Protein AF-A0A852RCQ1-F1 (afdb_monomer)

pLDDT: mean 97.87, std 1.5, range [89.69, 98.88]

Sequence (116 aa):
MLHVASLDLVVAGDVIYNDVHQFLREAQGDGINAWLRAIDAVESLRPRLVVAGHKNKVLDDDARRTIRETREYLTTAATMLAEQTTALDFFNAMLQRFPDRLNPGALWGGATALYA

Organism: NCBI:txid349522

Foldseek 3Di:
DDADLVQLEDALELLWEAQADHQLLQQEDVNLVVSLVSLVVNVVSVGQFYNYNYHDPVDGRGSVVRSVVRNVLSVVLVVLLVVDQALVSSLVSSCVVRVRGPDSVSSSSNSVNRND

Nearest PDB structures (foldseek):
  6qnm-assembly1_B  TM=5.541E-01  e=1.179E+00  Treponema denticola ATCC 35404
  8jrb-assembly2_B  TM=3.571E-01  e=6.817E+00  Aquifex pyrophilus

Mean predicted aligned error: 2.02 Å

Secondary structure (DSSP, 8-state):
-EEEGGGTEEEEETTS-BSB---GGG-TTTHHHHHHHHHHHHHHT--SEEEESSB-TTS--BHHHHHHHHHHHHHHHHHHHHH--SHHHHHHHHHHHSTT-B-HHHHHHHHHHH--

InterPro domains:
  IPR036866 Ribonuclease Z/Hydroxyacylglutathione hydrolase-like [G3DSA:3.60.15.10] (1-82)
  IPR036866 Ribonuclease Z/Hydroxyacylglutathione hydrolase-like [SSF56281] (2-95)

Structure (mmCIF, N/CA/C/O backbone):
data_AF-A0A852RCQ1-F1
#
_entry.id   AF-A0A852RCQ1-F1
#
loop_
_atom_site.group_PDB
_atom_site.id
_atom_site.type_symbol
_atom_site.label_atom_id
_atom_site.label_alt_id
_atom_site.label_comp_id
_atom_site.label_asym_id
_atom_site.label_entity_id
_atom_site.label_seq_id
_atom_site.pdbx_PDB_ins_code
_atom_site.Cartn_x
_atom_site.Cartn_y
_atom_site.Cartn_z
_atom_site.occupancy
_atom_site.B_iso_or_equiv
_atom_site.auth_seq_id
_atom_site.auth_comp_id
_atom_site.auth_asym_id
_atom_site.auth_atom_id
_atom_site.pdbx_PDB_model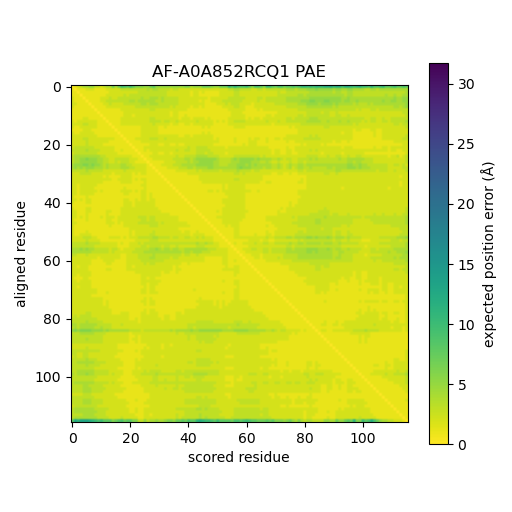_num
ATOM 1 N N . MET A 1 1 ? -1.096 1.219 -15.222 1.00 89.69 1 MET A N 1
ATOM 2 C CA . MET A 1 1 ? 0.202 0.511 -15.224 1.00 89.69 1 MET A CA 1
ATOM 3 C C . MET A 1 1 ? 0.737 0.452 -16.647 1.00 89.69 1 MET A C 1
ATOM 5 O O . MET A 1 1 ? -0.051 0.214 -17.555 1.00 89.69 1 MET A O 1
ATOM 9 N N . LEU A 1 2 ? 2.041 0.654 -16.836 1.00 97.06 2 LEU A N 1
ATOM 10 C CA . LEU A 1 2 ? 2.735 0.473 -18.117 1.00 97.06 2 LEU A CA 1
ATOM 11 C C . LEU A 1 2 ? 3.884 -0.526 -17.931 1.00 97.06 2 LEU A C 1
ATOM 13 O O . LEU A 1 2 ? 4.664 -0.376 -16.996 1.00 97.06 2 LEU A O 1
ATOM 17 N N . HIS A 1 3 ? 3.998 -1.516 -18.816 1.00 98.31 3 HIS A N 1
ATOM 18 C CA . HIS A 1 3 ? 5.096 -2.486 -18.822 1.00 98.31 3 HIS A CA 1
ATOM 19 C C . HIS A 1 3 ? 6.021 -2.228 -20.015 1.00 98.31 3 HIS A C 1
ATOM 21 O O . HIS A 1 3 ? 5.563 -2.170 -21.155 1.00 98.31 3 HIS A O 1
ATOM 27 N N . VAL A 1 4 ? 7.320 -2.090 -19.750 1.00 98.19 4 VAL A N 1
ATOM 28 C CA . VAL A 1 4 ? 8.367 -1.900 -20.758 1.00 98.19 4 VAL A CA 1
ATOM 29 C C . VAL A 1 4 ? 9.271 -3.130 -20.743 1.00 98.19 4 VAL A C 1
ATOM 31 O O . VAL A 1 4 ? 10.287 -3.167 -20.050 1.00 98.19 4 VAL A O 1
ATOM 34 N N . ALA A 1 5 ? 8.878 -4.154 -21.504 1.00 97.50 5 ALA A N 1
ATOM 35 C CA . ALA A 1 5 ? 9.517 -5.472 -21.475 1.00 97.50 5 ALA A CA 1
ATOM 36 C C . ALA A 1 5 ? 11.014 -5.436 -21.824 1.00 97.50 5 ALA A C 1
ATOM 38 O O . ALA A 1 5 ? 11.800 -6.148 -21.219 1.00 97.50 5 ALA A O 1
ATOM 39 N N . SER A 1 6 ? 11.438 -4.569 -22.751 1.00 98.12 6 SER A N 1
ATOM 40 C CA . SER A 1 6 ? 12.855 -4.433 -23.128 1.00 98.12 6 SER A CA 1
ATOM 41 C C . SER A 1 6 ? 13.756 -3.891 -22.011 1.00 98.12 6 SER A C 1
ATOM 43 O O . SER A 1 6 ? 14.975 -3.921 -22.157 1.00 98.12 6 SER A O 1
ATOM 45 N N . LEU A 1 7 ? 13.174 -3.381 -20.920 1.00 98.12 7 LEU A N 1
ATOM 46 C CA . LEU A 1 7 ? 13.886 -2.856 -19.753 1.00 98.12 7 LEU A CA 1
ATOM 47 C C . LEU A 1 7 ? 13.629 -3.668 -18.474 1.00 98.12 7 LEU A C 1
ATOM 49 O O . LEU A 1 7 ? 14.147 -3.291 -17.420 1.00 98.12 7 LEU A O 1
ATOM 53 N N . ASP A 1 8 ? 12.821 -4.733 -18.547 1.00 98.12 8 ASP A N 1
ATOM 54 C CA . ASP A 1 8 ? 12.275 -5.447 -17.385 1.00 98.12 8 ASP A CA 1
ATOM 55 C C . ASP A 1 8 ? 11.666 -4.478 -16.350 1.00 98.12 8 ASP A C 1
ATOM 57 O O . ASP A 1 8 ? 11.946 -4.560 -15.150 1.00 98.12 8 ASP A O 1
ATOM 61 N N . LEU A 1 9 ? 10.885 -3.496 -16.816 1.00 98.62 9 LEU A N 1
ATOM 62 C CA . LEU A 1 9 ? 10.408 -2.380 -15.996 1.00 98.62 9 LEU A CA 1
ATOM 63 C C . LEU A 1 9 ? 8.887 -2.254 -16.017 1.00 98.62 9 LEU A C 1
ATOM 65 O O . LEU A 1 9 ? 8.258 -2.299 -17.075 1.00 98.62 9 LEU A O 1
ATOM 69 N N . VAL A 1 10 ? 8.305 -1.986 -14.849 1.00 98.81 10 VAL A N 1
ATOM 70 C CA . VAL A 1 10 ? 6.895 -1.607 -14.706 1.00 98.81 10 VAL A CA 1
ATOM 71 C C . VAL A 1 10 ? 6.777 -0.213 -14.092 1.00 98.81 10 VAL A C 1
ATOM 73 O O . VAL A 1 10 ? 7.348 0.065 -13.043 1.00 98.81 10 VAL A O 1
ATOM 76 N N . VAL A 1 11 ? 5.987 0.661 -14.716 1.00 98.56 11 VAL A N 1
ATOM 77 C CA . VAL A 1 11 ? 5.478 1.890 -14.090 1.00 98.56 11 VAL A CA 1
ATOM 78 C C . VAL A 1 11 ? 4.143 1.549 -13.437 1.00 98.56 11 VAL A C 1
ATOM 80 O O . VAL A 1 11 ? 3.133 1.337 -14.123 1.00 98.56 11 VAL A O 1
ATOM 83 N N . ALA A 1 12 ? 4.156 1.429 -12.111 1.00 97.81 12 ALA A N 1
ATOM 84 C CA . ALA A 1 12 ? 3.084 0.793 -11.351 1.00 97.81 12 ALA A CA 1
ATOM 85 C C . ALA A 1 12 ? 1.950 1.749 -10.959 1.00 97.81 12 ALA A C 1
ATOM 87 O O . ALA A 1 12 ? 0.835 1.287 -10.716 1.00 97.81 12 ALA A O 1
ATOM 88 N N . GLY A 1 13 ? 2.199 3.063 -10.927 1.00 96.56 13 GLY A N 1
ATOM 89 C CA . GLY A 1 13 ? 1.263 4.000 -10.298 1.00 96.56 13 GLY A CA 1
ATOM 90 C C . GLY A 1 13 ? 1.033 3.595 -8.840 1.00 96.56 13 GLY A C 1
ATOM 91 O O . GLY A 1 13 ? 2.000 3.270 -8.152 1.00 96.56 13 GLY A O 1
ATOM 92 N N . ASP A 1 14 ? -0.227 3.523 -8.416 1.00 96.81 14 ASP A N 1
ATOM 93 C CA . ASP A 1 14 ? -0.597 3.160 -7.040 1.00 96.81 14 ASP A CA 1
ATOM 94 C C . ASP A 1 14 ? -0.679 1.652 -6.788 1.00 96.81 14 ASP A C 1
ATOM 96 O O . ASP A 1 14 ? -0.993 1.230 -5.685 1.00 96.81 14 ASP A O 1
ATOM 100 N N . VAL A 1 15 ? -0.362 0.797 -7.765 1.00 98.19 15 VAL A N 1
ATOM 101 C CA . VAL A 1 15 ? -0.350 -0.653 -7.504 1.00 98.19 15 VAL A CA 1
ATOM 102 C C . VAL A 1 15 ? 0.803 -1.037 -6.570 1.00 98.19 15 VAL A C 1
ATOM 104 O O . VAL A 1 15 ? 0.626 -1.916 -5.731 1.00 98.19 15 VAL A O 1
ATOM 107 N N . ILE A 1 16 ? 1.961 -0.374 -6.689 1.00 98.62 16 ILE A N 1
ATOM 108 C CA . ILE A 1 16 ? 3.169 -0.634 -5.891 1.00 98.62 16 ILE A CA 1
ATOM 109 C C . ILE A 1 16 ? 3.659 0.669 -5.266 1.00 98.62 16 ILE A C 1
ATOM 111 O O . ILE A 1 16 ? 3.781 1.684 -5.951 1.00 98.62 16 ILE A O 1
ATOM 115 N N . TYR A 1 17 ? 3.985 0.616 -3.978 1.00 98.62 17 TYR A N 1
ATOM 116 C CA . TYR A 1 17 ? 4.519 1.731 -3.202 1.00 98.62 17 TYR A CA 1
ATOM 117 C C . TYR A 1 17 ? 5.980 1.463 -2.821 1.00 98.62 17 TYR A C 1
ATOM 119 O O . TYR A 1 17 ? 6.401 0.316 -2.672 1.00 98.62 17 TYR A O 1
ATOM 127 N N . ASN A 1 18 ? 6.762 2.527 -2.628 1.00 98.56 18 ASN A N 1
ATOM 128 C CA . ASN A 1 18 ? 8.153 2.426 -2.182 1.00 98.56 18 ASN A CA 1
ATOM 129 C C . ASN A 1 18 ? 8.355 3.253 -0.907 1.00 98.56 18 ASN A C 1
ATOM 131 O O . ASN A 1 18 ? 8.629 4.449 -0.979 1.00 98.56 18 ASN A O 1
ATOM 135 N N . ASP A 1 19 ? 8.189 2.599 0.246 1.00 98.25 19 ASP A N 1
ATOM 136 C CA . ASP A 1 19 ? 8.420 3.171 1.584 1.00 98.25 19 ASP A CA 1
ATOM 137 C C . ASP A 1 19 ? 7.545 4.399 1.930 1.00 98.25 19 ASP A C 1
ATOM 139 O O . ASP A 1 19 ? 7.960 5.382 2.544 1.00 98.25 19 ASP A O 1
ATOM 143 N N . VAL A 1 20 ? 6.276 4.335 1.522 1.00 98.50 20 VAL A N 1
ATOM 144 C CA . VAL A 1 20 ? 5.239 5.331 1.828 1.00 98.50 20 VAL A CA 1
ATOM 145 C C . VAL A 1 20 ? 4.006 4.600 2.373 1.00 98.50 20 VAL A C 1
ATOM 147 O O . VAL A 1 20 ? 3.717 3.469 1.965 1.00 98.50 20 VAL A O 1
ATOM 150 N N . HIS A 1 21 ? 3.286 5.210 3.314 1.00 98.69 21 HIS A N 1
ATOM 151 C CA . HIS A 1 21 ? 1.971 4.729 3.732 1.00 98.69 21 HIS A CA 1
ATOM 152 C C . HIS A 1 21 ? 0.988 4.756 2.553 1.00 98.69 21 HIS A C 1
ATOM 154 O O . HIS A 1 21 ? 0.898 5.748 1.828 1.00 98.69 21 HIS A O 1
ATOM 160 N N . GLN A 1 22 ? 0.267 3.651 2.357 1.00 98.19 22 GLN A N 1
ATOM 161 C CA . GLN A 1 22 ? -0.565 3.445 1.170 1.00 98.19 22 GLN A CA 1
ATOM 162 C C . GLN A 1 22 ? -1.911 4.162 1.288 1.00 98.19 22 GLN A C 1
ATOM 164 O O . GLN A 1 22 ? -2.474 4.267 2.380 1.00 98.19 22 GLN A O 1
ATOM 169 N N . PHE A 1 23 ? -2.448 4.641 0.164 1.00 96.81 23 PHE A N 1
ATOM 170 C CA . PHE A 1 23 ? -3.730 5.342 0.123 1.00 96.81 23 PHE A CA 1
ATOM 171 C C . PHE A 1 23 ? -4.918 4.369 0.244 1.00 96.81 23 PHE A C 1
ATOM 173 O O . PHE A 1 23 ? -5.597 4.044 -0.722 1.00 96.81 23 PHE A O 1
ATOM 180 N N . LEU A 1 24 ? -5.185 3.893 1.462 1.00 97.94 24 LEU A N 1
ATOM 181 C CA . LEU A 1 24 ? -6.209 2.873 1.736 1.00 97.94 24 LEU A CA 1
ATOM 182 C C . LEU A 1 24 ? -7.661 3.374 1.638 1.00 97.94 24 LEU A C 1
ATOM 184 O O . LEU A 1 24 ? -8.593 2.596 1.822 1.00 97.94 24 LEU A O 1
ATOM 188 N N . ARG A 1 25 ? -7.878 4.663 1.356 1.00 96.38 25 ARG A N 1
ATOM 189 C CA . ARG A 1 25 ? -9.214 5.279 1.319 1.00 96.38 25 ARG A CA 1
ATOM 190 C C . ARG A 1 25 ? -10.162 4.605 0.324 1.00 96.38 25 ARG A C 1
ATOM 192 O O . ARG A 1 25 ? -11.363 4.574 0.562 1.00 96.38 25 ARG A O 1
ATOM 199 N N . GLU A 1 26 ? -9.623 4.064 -0.763 1.00 93.19 26 GLU A N 1
ATOM 200 C CA . GLU A 1 26 ? -10.385 3.401 -1.830 1.00 93.19 26 GLU A CA 1
ATOM 201 C C . GLU A 1 26 ? -10.391 1.867 -1.687 1.00 93.19 26 GLU A C 1
ATOM 203 O O . GLU A 1 26 ? -10.864 1.156 -2.568 1.00 93.19 26 GLU A O 1
ATOM 208 N N . ALA A 1 27 ? -9.883 1.337 -0.568 1.00 95.12 27 ALA A N 1
ATOM 209 C CA . ALA A 1 27 ? -9.713 -0.099 -0.342 1.00 95.12 27 ALA A CA 1
ATOM 210 C C . ALA A 1 27 ? -10.879 -0.757 0.431 1.00 95.12 27 ALA A C 1
ATOM 212 O O . ALA A 1 27 ? -10.710 -1.832 1.005 1.00 95.12 27 ALA A O 1
ATOM 213 N N . GLN A 1 28 ? -12.054 -0.123 0.457 1.00 91.69 28 GLN A N 1
ATOM 214 C CA . GLN A 1 28 ? -13.256 -0.620 1.139 1.00 91.69 28 GLN A CA 1
ATOM 215 C C . GLN A 1 28 ? -13.767 -1.941 0.529 1.00 91.69 28 GLN A C 1
ATOM 217 O O . GLN A 1 28 ? -13.538 -2.239 -0.646 1.00 91.69 28 GLN A O 1
ATOM 222 N N . GLY A 1 29 ? -14.501 -2.735 1.315 1.00 93.31 29 GLY A N 1
ATOM 223 C CA . GLY A 1 29 ? -15.039 -4.024 0.863 1.00 93.31 29 GLY A CA 1
ATOM 224 C C . GLY A 1 29 ? -13.930 -4.999 0.447 1.00 93.31 29 GLY A C 1
ATOM 225 O O . GLY A 1 29 ? -13.012 -5.258 1.218 1.00 93.31 29 GLY A O 1
ATOM 226 N N . ASP A 1 30 ? -13.991 -5.523 -0.783 1.00 95.94 30 ASP A N 1
ATOM 227 C CA . ASP A 1 30 ? -12.946 -6.405 -1.343 1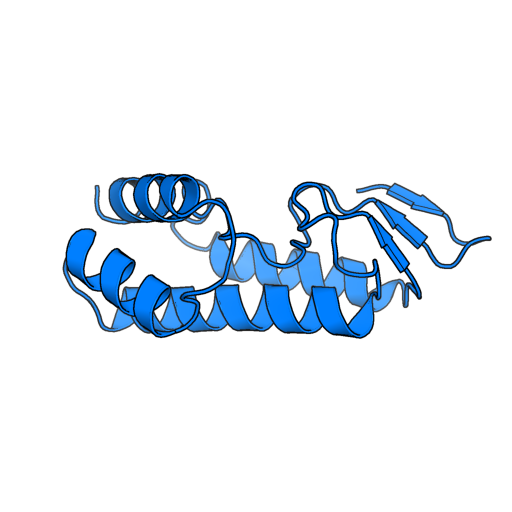.00 95.94 30 ASP A CA 1
ATOM 228 C C . ASP A 1 30 ? -11.708 -5.635 -1.856 1.00 95.94 30 ASP A C 1
ATOM 230 O O . ASP A 1 30 ? -10.827 -6.221 -2.487 1.00 95.94 30 ASP A O 1
ATOM 234 N N . GLY A 1 31 ? -11.624 -4.321 -1.620 1.00 97.69 31 GLY A N 1
ATOM 235 C CA . GLY A 1 31 ? -10.597 -3.452 -2.197 1.00 97.69 31 GLY A CA 1
ATOM 236 C C . GLY A 1 31 ? -9.165 -3.900 -1.896 1.00 97.69 31 GLY A C 1
ATOM 237 O O . GLY A 1 31 ? -8.335 -3.934 -2.804 1.00 97.69 31 GLY A O 1
ATOM 238 N N . ILE A 1 32 ? -8.875 -4.342 -0.665 1.00 98.06 32 ILE A N 1
ATOM 239 C CA . ILE A 1 32 ? -7.542 -4.868 -0.319 1.00 98.06 32 ILE A CA 1
ATOM 240 C C . ILE A 1 32 ? -7.212 -6.138 -1.119 1.00 98.06 32 ILE A C 1
ATOM 242 O O . ILE A 1 32 ? -6.119 -6.244 -1.676 1.00 98.06 32 ILE A O 1
ATOM 246 N N . ASN A 1 33 ? -8.140 -7.091 -1.238 1.00 98.31 33 ASN A N 1
ATOM 247 C CA . ASN A 1 33 ? -7.894 -8.312 -2.012 1.00 98.31 33 ASN A CA 1
ATOM 248 C C . ASN A 1 33 ? -7.773 -8.018 -3.511 1.00 98.31 33 ASN A C 1
ATOM 250 O O . ASN A 1 33 ? -6.952 -8.627 -4.196 1.00 98.31 33 ASN A O 1
ATOM 254 N N . ALA A 1 34 ? -8.563 -7.077 -4.034 1.00 98.44 34 ALA A N 1
ATOM 255 C CA . ALA A 1 34 ? -8.436 -6.608 -5.410 1.00 98.44 34 ALA A CA 1
ATOM 256 C C . ALA A 1 34 ? -7.054 -5.999 -5.671 1.00 98.44 34 ALA A C 1
ATOM 258 O O . ALA A 1 34 ? -6.437 -6.294 -6.697 1.00 98.44 34 ALA A O 1
ATOM 259 N N . TRP A 1 35 ? -6.532 -5.227 -4.718 1.00 98.56 35 TRP A N 1
ATOM 260 C CA . TRP A 1 35 ? -5.185 -4.675 -4.790 1.00 98.56 35 TRP A CA 1
ATOM 261 C C . TRP A 1 35 ? -4.119 -5.777 -4.739 1.00 98.56 35 TRP A C 1
ATOM 263 O O . TRP A 1 35 ? -3.225 -5.795 -5.581 1.00 98.56 35 TRP A O 1
ATOM 273 N N . LEU A 1 36 ? -4.247 -6.770 -3.853 1.00 98.75 36 LEU A N 1
ATOM 274 C CA . LEU A 1 36 ? -3.337 -7.925 -3.819 1.00 98.75 36 LEU A CA 1
ATOM 275 C C . LEU A 1 36 ? -3.298 -8.678 -5.163 1.00 98.75 36 LEU A C 1
ATOM 277 O O . LEU A 1 36 ? -2.213 -9.003 -5.640 1.00 98.75 36 LEU A O 1
ATOM 281 N N . ARG A 1 37 ? -4.447 -8.860 -5.831 1.00 98.62 37 ARG A N 1
ATOM 282 C CA . ARG A 1 37 ? -4.503 -9.439 -7.189 1.00 98.62 37 ARG A CA 1
ATOM 283 C C . ARG A 1 37 ? -3.817 -8.556 -8.237 1.00 98.62 37 ARG A C 1
ATOM 285 O O . ARG A 1 37 ? -3.200 -9.069 -9.169 1.00 98.62 37 ARG A O 1
ATOM 292 N N . ALA A 1 38 ? -3.895 -7.232 -8.102 1.00 98.56 38 ALA A N 1
ATOM 293 C CA . ALA A 1 38 ? -3.159 -6.315 -8.972 1.00 98.56 38 ALA A CA 1
ATOM 294 C C . ALA A 1 38 ? -1.636 -6.429 -8.764 1.00 98.56 38 ALA A C 1
ATOM 296 O O . ALA A 1 38 ? -0.883 -6.370 -9.737 1.00 98.56 38 ALA A O 1
ATOM 297 N N . ILE A 1 39 ? -1.182 -6.661 -7.526 1.00 98.75 39 ILE A N 1
ATOM 298 C CA . ILE A 1 39 ? 0.228 -6.961 -7.233 1.00 98.75 39 ILE A CA 1
ATOM 299 C C . ILE A 1 39 ? 0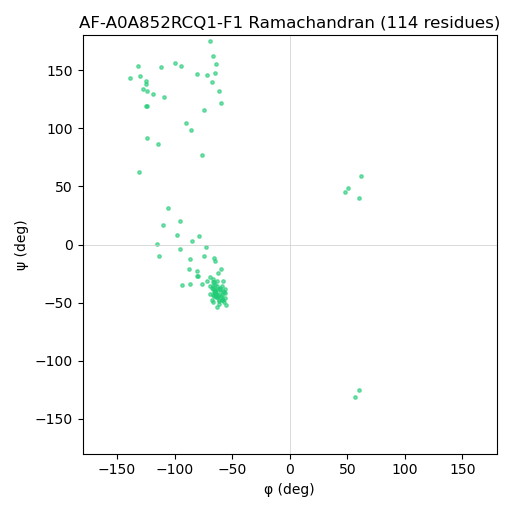.644 -8.282 -7.894 1.00 98.75 39 ILE A C 1
ATOM 301 O O . ILE A 1 39 ? 1.702 -8.324 -8.518 1.00 98.75 39 ILE A O 1
ATOM 305 N N . ASP A 1 40 ? -0.192 -9.327 -7.845 1.00 98.81 40 ASP A N 1
ATOM 306 C CA . ASP A 1 40 ? 0.084 -10.601 -8.533 1.00 98.81 40 ASP A CA 1
ATOM 307 C C . ASP A 1 40 ? 0.265 -10.402 -10.046 1.00 98.81 40 ASP A C 1
ATOM 309 O O . ASP A 1 40 ? 1.173 -10.972 -10.656 1.00 98.81 40 ASP A O 1
ATOM 313 N N . ALA A 1 41 ? -0.557 -9.542 -10.658 1.00 98.62 41 ALA A N 1
ATOM 314 C CA . ALA A 1 41 ? -0.422 -9.200 -12.069 1.00 98.62 41 ALA A CA 1
ATOM 315 C C . ALA A 1 41 ? 0.925 -8.517 -12.366 1.00 98.62 41 ALA A C 1
ATOM 317 O O . ALA A 1 41 ? 1.588 -8.902 -13.328 1.00 98.62 41 ALA A O 1
ATOM 318 N N . VAL A 1 42 ? 1.368 -7.564 -11.534 1.00 98.56 42 VAL A N 1
ATOM 319 C CA . VAL A 1 42 ? 2.696 -6.929 -11.664 1.00 98.56 42 VAL A CA 1
ATOM 320 C C . VAL A 1 42 ? 3.815 -7.961 -11.518 1.00 98.56 42 VAL A C 1
ATOM 322 O O . VAL A 1 42 ? 4.726 -8.005 -12.342 1.00 98.56 42 VAL A O 1
ATOM 325 N N . GLU A 1 43 ? 3.744 -8.810 -10.494 1.00 98.44 43 GLU A N 1
ATOM 326 C CA . GLU A 1 43 ? 4.760 -9.823 -10.197 1.00 98.44 43 GLU A CA 1
ATOM 327 C C . GLU A 1 43 ? 4.882 -10.862 -11.325 1.00 98.44 43 GLU A C 1
ATOM 329 O O . GLU A 1 43 ? 5.992 -11.264 -11.683 1.00 98.44 43 GLU A O 1
ATOM 334 N N . SER A 1 44 ? 3.767 -11.219 -11.973 1.00 98.44 44 SER A N 1
ATOM 335 C CA . SER A 1 44 ? 3.742 -12.150 -13.112 1.00 98.44 44 SER A CA 1
ATOM 336 C C . SER A 1 44 ? 4.520 -11.657 -14.341 1.00 98.44 44 SER A C 1
ATOM 338 O O . SER A 1 44 ? 5.012 -12.466 -15.132 1.00 98.44 44 SER A O 1
ATOM 340 N N . LEU A 1 45 ? 4.696 -10.337 -14.480 1.00 98.31 45 LEU A N 1
ATOM 341 C CA . LEU A 1 45 ? 5.503 -9.733 -15.544 1.00 98.31 45 LEU A CA 1
ATOM 342 C C . LEU A 1 45 ? 7.009 -9.906 -15.299 1.00 98.31 45 LEU A C 1
ATOM 344 O O . LEU A 1 45 ? 7.801 -9.653 -16.203 1.00 98.31 45 LEU A O 1
ATOM 348 N N . ARG A 1 46 ? 7.400 -10.371 -14.103 1.00 98.12 46 ARG A N 1
ATOM 349 C CA . ARG A 1 46 ? 8.788 -10.561 -13.655 1.00 98.12 46 ARG A CA 1
ATOM 350 C C . ARG A 1 46 ? 9.669 -9.314 -13.861 1.00 98.12 46 ARG A C 1
ATOM 352 O O . ARG A 1 46 ? 10.774 -9.449 -14.389 1.00 98.12 46 ARG A O 1
ATOM 359 N N . PRO A 1 47 ? 9.222 -8.108 -13.452 1.00 98.50 47 PRO A N 1
ATOM 360 C CA . PRO A 1 47 ? 10.048 -6.918 -13.575 1.00 98.50 47 PRO A CA 1
ATOM 361 C C . PRO A 1 47 ? 11.294 -7.026 -12.695 1.00 98.50 47 PRO A C 1
ATOM 363 O O . PRO A 1 47 ? 11.269 -7.590 -11.600 1.00 98.50 47 PRO A O 1
ATOM 366 N N . ARG A 1 48 ? 12.382 -6.419 -13.158 1.00 98.62 48 ARG A N 1
ATOM 367 C CA . ARG A 1 48 ? 13.565 -6.121 -12.352 1.00 98.62 48 ARG A CA 1
ATOM 368 C C . ARG A 1 48 ? 13.416 -4.780 -11.635 1.00 98.62 48 ARG A C 1
ATOM 370 O O . ARG A 1 48 ? 13.903 -4.639 -10.518 1.00 98.62 48 ARG A O 1
ATOM 377 N N . LEU A 1 49 ? 12.745 -3.813 -12.265 1.00 98.62 49 LEU A N 1
ATOM 378 C CA . LEU A 1 49 ? 12.540 -2.466 -11.730 1.00 98.62 49 LEU A CA 1
ATOM 379 C C . LEU A 1 49 ? 11.057 -2.096 -11.676 1.00 98.62 49 LEU A C 1
ATOM 381 O O . LEU A 1 49 ? 10.304 -2.370 -12.615 1.00 98.62 49 LEU A O 1
ATOM 385 N N . VAL A 1 50 ? 10.655 -1.407 -10.608 1.00 98.62 50 VAL A N 1
ATOM 386 C CA . VAL A 1 50 ? 9.313 -0.830 -10.476 1.00 98.62 50 VAL A CA 1
ATOM 387 C C . VAL A 1 50 ? 9.403 0.662 -10.186 1.00 98.62 50 VAL A C 1
ATOM 389 O O . VAL A 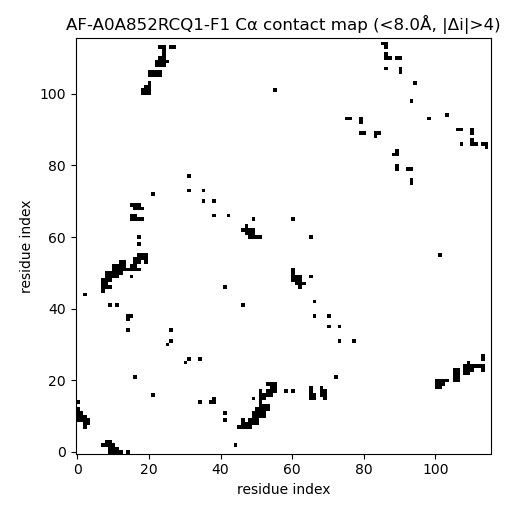1 50 ? 9.904 1.081 -9.149 1.00 98.62 50 VAL A O 1
ATOM 392 N N . VAL A 1 51 ? 8.836 1.474 -11.076 1.00 98.25 51 VAL A N 1
ATOM 393 C CA . VAL A 1 51 ? 8.611 2.898 -10.822 1.00 98.25 51 VAL A CA 1
ATOM 394 C C . VAL A 1 51 ? 7.272 3.043 -10.099 1.00 98.25 51 VAL A C 1
ATOM 396 O O . VAL A 1 51 ? 6.205 2.989 -10.721 1.00 98.25 51 VAL A O 1
ATOM 399 N N . ALA A 1 52 ? 7.338 3.181 -8.775 1.00 98.19 52 ALA A N 1
ATOM 400 C CA . ALA A 1 52 ? 6.185 3.421 -7.908 1.00 98.19 52 ALA A CA 1
ATOM 401 C C . ALA A 1 52 ? 5.633 4.849 -8.077 1.00 98.19 52 ALA A C 1
ATOM 403 O O . ALA A 1 52 ? 6.403 5.793 -8.272 1.00 98.19 52 ALA A O 1
ATOM 404 N N . GLY A 1 53 ? 4.311 5.018 -7.961 1.00 96.25 53 GLY A N 1
ATOM 405 C CA . GLY A 1 53 ? 3.661 6.338 -7.976 1.00 96.25 53 GLY A CA 1
ATOM 406 C C . GLY A 1 53 ? 4.016 7.190 -6.752 1.00 96.25 53 GLY A C 1
ATOM 407 O O . GLY A 1 53 ? 4.176 8.406 -6.856 1.00 96.25 53 GLY A O 1
ATOM 408 N N . HIS A 1 54 ? 4.241 6.533 -5.612 1.00 98.06 54 HIS A N 1
ATOM 409 C CA . HIS A 1 54 ? 4.672 7.146 -4.360 1.00 98.06 54 HIS A CA 1
ATOM 410 C C . HIS A 1 54 ? 5.962 6.489 -3.868 1.00 98.06 54 HIS A C 1
ATOM 412 O O . HIS A 1 54 ? 5.993 5.281 -3.609 1.00 98.06 54 HIS A O 1
ATOM 418 N N . LYS A 1 55 ? 7.034 7.283 -3.743 1.00 97.38 55 LYS A N 1
ATOM 419 C CA . LYS A 1 55 ? 8.362 6.770 -3.392 1.00 97.38 55 LYS A CA 1
ATOM 420 C C . LYS A 1 55 ? 9.134 7.629 -2.403 1.00 97.38 55 LYS A C 1
ATOM 422 O O . LYS A 1 55 ? 9.155 8.857 -2.503 1.00 97.38 55 LYS A O 1
ATOM 427 N N . ASN A 1 56 ? 9.872 6.957 -1.528 1.00 97.75 56 ASN A N 1
ATOM 428 C CA . ASN A 1 56 ? 10.999 7.539 -0.826 1.00 97.75 56 ASN A CA 1
ATOM 429 C C . ASN A 1 56 ? 12.188 7.677 -1.791 1.00 97.75 56 ASN A C 1
ATOM 431 O O . ASN A 1 56 ? 12.723 6.693 -2.299 1.00 97.75 56 ASN A O 1
ATOM 435 N N . LYS A 1 57 ? 12.606 8.918 -2.064 1.00 95.62 57 LYS A N 1
ATOM 436 C CA . LYS A 1 57 ? 13.656 9.226 -3.051 1.00 95.62 57 LYS A CA 1
ATOM 437 C C . LYS A 1 57 ? 15.047 8.690 -2.693 1.00 95.62 57 LYS A C 1
ATOM 439 O O . LYS A 1 57 ? 15.926 8.733 -3.546 1.00 95.62 57 LYS A O 1
ATOM 444 N N . VAL A 1 58 ? 15.263 8.268 -1.445 1.00 97.19 58 VAL A N 1
ATOM 445 C CA . VAL A 1 58 ? 16.560 7.741 -0.986 1.00 97.19 58 VAL A CA 1
ATOM 446 C C . VAL A 1 58 ? 16.718 6.243 -1.253 1.00 97.19 58 VAL A C 1
ATOM 448 O O . VAL A 1 58 ? 17.826 5.730 -1.130 1.00 97.19 58 VAL A O 1
ATOM 451 N N . LEU A 1 59 ? 15.632 5.548 -1.605 1.00 97.31 59 LEU A N 1
ATOM 452 C CA . LEU A 1 59 ? 15.632 4.114 -1.879 1.00 97.31 59 LEU A CA 1
ATOM 453 C C . LEU A 1 59 ? 15.680 3.825 -3.382 1.00 97.31 59 LEU A C 1
ATOM 455 O O . LEU A 1 59 ? 15.262 4.637 -4.212 1.00 97.31 59 LEU A O 1
ATOM 459 N N . ASP A 1 60 ? 16.177 2.636 -3.715 1.00 98.00 60 ASP A N 1
ATOM 460 C CA . ASP A 1 60 ? 16.165 2.100 -5.073 1.00 98.00 60 ASP A CA 1
ATOM 461 C C . ASP A 1 60 ? 14.748 1.740 -5.556 1.00 98.00 60 ASP A C 1
ATOM 463 O O . ASP A 1 60 ? 13.770 1.813 -4.812 1.00 98.00 60 ASP A O 1
ATOM 467 N N . ASP A 1 61 ? 14.648 1.339 -6.823 1.00 98.25 61 ASP A N 1
ATOM 468 C CA . ASP A 1 61 ? 13.410 0.891 -7.470 1.00 98.25 61 ASP A CA 1
ATOM 469 C C . ASP A 1 61 ? 13.399 -0.641 -7.664 1.00 98.25 61 ASP A C 1
ATOM 471 O O . ASP A 1 61 ? 12.843 -1.147 -8.643 1.00 98.25 61 ASP A O 1
ATOM 475 N N . ASP A 1 62 ? 14.049 -1.395 -6.762 1.00 98.62 62 ASP A N 1
ATOM 476 C CA . ASP A 1 62 ? 14.098 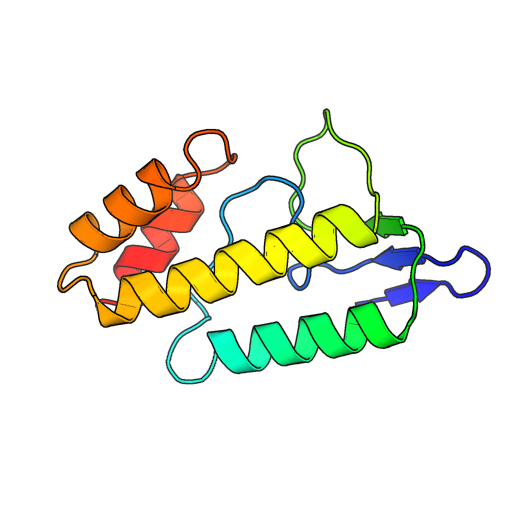-2.860 -6.838 1.00 98.62 62 ASP A CA 1
ATOM 477 C C . ASP A 1 62 ? 12.686 -3.462 -6.782 1.00 98.62 62 ASP A C 1
ATOM 479 O O . ASP A 1 62 ? 11.920 -3.260 -5.830 1.00 98.62 62 ASP A O 1
ATOM 483 N N . ALA A 1 63 ? 12.334 -4.221 -7.822 1.00 98.62 63 ALA A N 1
ATOM 484 C CA . ALA A 1 63 ? 10.994 -4.771 -7.964 1.00 98.62 63 ALA A CA 1
ATOM 485 C C . ALA A 1 63 ? 10.657 -5.782 -6.862 1.00 98.62 63 ALA A C 1
ATOM 487 O O . ALA A 1 63 ? 9.555 -5.756 -6.319 1.00 98.62 63 ALA A O 1
ATOM 488 N N . ARG A 1 64 ? 11.596 -6.666 -6.500 1.00 98.62 64 ARG A N 1
ATOM 489 C CA . ARG A 1 64 ? 11.335 -7.730 -5.517 1.00 98.62 64 ARG A CA 1
ATOM 490 C C . ARG A 1 64 ? 11.031 -7.140 -4.145 1.00 98.62 64 ARG A C 1
ATOM 492 O O . ARG A 1 64 ? 10.073 -7.559 -3.495 1.00 98.62 64 ARG A O 1
ATOM 499 N N . ARG A 1 65 ? 11.828 -6.161 -3.711 1.00 98.56 65 ARG A N 1
ATOM 500 C CA . ARG A 1 65 ? 11.650 -5.463 -2.437 1.00 98.56 65 ARG A CA 1
ATOM 501 C C . ARG A 1 65 ? 10.329 -4.701 -2.405 1.00 98.56 65 ARG A C 1
ATOM 503 O O . ARG A 1 65 ? 9.530 -4.933 -1.501 1.00 98.56 65 ARG A O 1
ATOM 510 N N . THR A 1 66 ? 10.083 -3.842 -3.394 1.00 98.69 66 THR A N 1
ATOM 511 C CA . THR A 1 66 ? 8.892 -2.975 -3.418 1.00 98.69 66 THR A CA 1
ATOM 512 C C . THR A 1 66 ? 7.586 -3.770 -3.524 1.00 98.69 66 THR A C 1
ATOM 514 O O . THR A 1 66 ? 6.628 -3.464 -2.810 1.00 98.69 66 THR A O 1
ATOM 517 N N . ILE A 1 67 ? 7.552 -4.847 -4.321 1.00 98.81 67 ILE A N 1
ATOM 518 C CA . ILE A 1 67 ? 6.407 -5.772 -4.402 1.00 98.81 67 ILE A CA 1
ATOM 519 C C . ILE A 1 67 ? 6.146 -6.436 -3.047 1.00 98.81 67 ILE A C 1
ATOM 521 O O . ILE A 1 67 ? 5.024 -6.370 -2.536 1.00 98.81 67 ILE A O 1
ATOM 525 N N . ARG A 1 68 ? 7.180 -7.023 -2.428 1.00 98.81 68 ARG A N 1
ATOM 526 C CA . ARG A 1 68 ? 7.064 -7.676 -1.115 1.00 98.81 68 ARG A CA 1
ATOM 527 C C . ARG A 1 68 ? 6.558 -6.707 -0.045 1.00 98.81 68 ARG A C 1
ATOM 529 O O . ARG A 1 68 ? 5.641 -7.045 0.693 1.00 98.81 68 ARG A O 1
ATOM 536 N N . GLU A 1 69 ? 7.133 -5.511 0.036 1.00 98.75 69 GLU A N 1
ATOM 537 C CA . GLU A 1 69 ? 6.812 -4.519 1.073 1.00 98.75 69 GLU A CA 1
ATOM 538 C C . GLU A 1 69 ? 5.436 -3.876 0.892 1.00 98.75 69 GLU A C 1
ATOM 540 O O . GLU A 1 69 ? 4.786 -3.516 1.881 1.00 98.75 69 GLU A O 1
ATOM 545 N N . THR A 1 70 ? 4.977 -3.731 -0.353 1.00 98.81 70 THR A N 1
ATOM 546 C CA . THR A 1 70 ? 3.607 -3.286 -0.641 1.00 98.81 70 THR A CA 1
ATOM 547 C C . THR A 1 70 ? 2.612 -4.358 -0.206 1.00 98.81 70 THR A C 1
ATOM 549 O O . THR A 1 70 ? 1.664 -4.053 0.522 1.00 98.81 70 THR A O 1
ATOM 552 N N . ARG A 1 71 ? 2.866 -5.622 -0.575 1.00 98.81 71 ARG A N 1
ATOM 553 C CA . ARG A 1 71 ? 2.038 -6.770 -0.188 1.00 98.81 71 ARG A CA 1
ATOM 554 C C . ARG A 1 71 ? 1.963 -6.922 1.332 1.00 98.81 71 ARG A C 1
ATOM 556 O O . ARG A 1 71 ? 0.867 -7.023 1.873 1.00 98.81 71 ARG A O 1
ATOM 563 N N . GLU A 1 72 ? 3.103 -6.864 2.021 1.00 98.88 72 GLU A N 1
ATOM 564 C CA . GLU A 1 72 ? 3.177 -6.962 3.485 1.00 98.88 72 GLU A CA 1
ATOM 565 C C . GLU A 1 72 ? 2.301 -5.906 4.168 1.00 98.88 72 GLU A C 1
ATOM 567 O O . GLU A 1 72 ? 1.522 -6.218 5.070 1.00 98.88 72 GLU A O 1
ATOM 572 N N . TYR A 1 73 ? 2.375 -4.659 3.708 1.00 98.81 73 TYR A N 1
ATOM 573 C CA . TYR A 1 73 ? 1.589 -3.575 4.283 1.00 98.81 73 TYR A CA 1
ATOM 574 C C . TYR A 1 73 ? 0.086 -3.755 4.057 1.00 98.81 73 TYR A C 1
ATOM 576 O O . TYR A 1 73 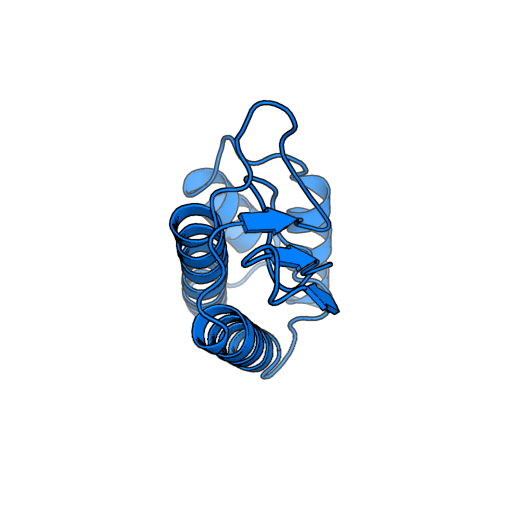? -0.679 -3.536 4.990 1.00 98.81 73 TYR A O 1
ATOM 584 N N . LEU A 1 74 ? -0.348 -4.206 2.873 1.00 98.81 74 LEU A N 1
ATOM 585 C CA . LEU A 1 74 ? -1.764 -4.500 2.615 1.00 98.81 74 LEU A CA 1
ATOM 586 C C . LEU A 1 74 ? -2.273 -5.665 3.470 1.00 98.81 74 LEU A C 1
ATOM 588 O O . LEU A 1 74 ? -3.356 -5.576 4.042 1.00 98.81 74 LEU A O 1
ATOM 592 N N . THR A 1 75 ? -1.481 -6.732 3.609 1.00 98.81 75 THR A N 1
ATOM 593 C CA . THR A 1 75 ? -1.853 -7.865 4.473 1.00 98.81 75 THR A CA 1
ATOM 594 C C . THR A 1 75 ? -1.915 -7.465 5.944 1.00 98.81 75 THR A C 1
ATOM 596 O O . THR A 1 75 ? -2.851 -7.844 6.636 1.00 98.81 75 THR A O 1
ATOM 599 N N . THR A 1 76 ? -0.987 -6.619 6.401 1.00 98.81 76 THR A N 1
ATOM 600 C CA . THR A 1 76 ? -1.020 -6.066 7.760 1.00 98.81 76 THR A CA 1
ATOM 601 C C . THR A 1 76 ? -2.250 -5.183 7.946 1.00 98.81 76 THR A C 1
ATOM 603 O O . THR A 1 76 ? -2.940 -5.319 8.948 1.00 98.81 76 THR A O 1
ATOM 606 N N . ALA A 1 77 ? -2.566 -4.314 6.981 1.00 98.56 77 ALA A N 1
ATOM 607 C CA . ALA A 1 77 ? -3.757 -3.475 7.040 1.00 98.56 77 ALA A CA 1
ATOM 608 C C . ALA A 1 77 ? -5.036 -4.321 7.148 1.00 98.56 77 ALA A C 1
ATOM 610 O O . ALA A 1 77 ? -5.881 -4.019 7.983 1.00 98.56 77 ALA A O 1
ATOM 611 N N . ALA A 1 78 ? -5.153 -5.406 6.375 1.00 98.50 78 ALA A N 1
ATOM 612 C CA . ALA A 1 78 ? -6.278 -6.334 6.482 1.00 98.50 78 ALA A CA 1
ATOM 613 C C . ALA A 1 78 ? -6.384 -6.965 7.881 1.00 98.50 78 ALA A C 1
ATOM 615 O O . ALA A 1 78 ? -7.473 -6.999 8.450 1.00 98.50 78 ALA A O 1
ATOM 616 N N . THR A 1 79 ? -5.264 -7.410 8.462 1.00 98.56 79 THR A N 1
ATOM 617 C CA . THR A 1 79 ? -5.239 -7.935 9.835 1.00 98.56 79 THR A CA 1
ATOM 618 C C . THR A 1 79 ? -5.664 -6.873 10.848 1.00 98.56 79 THR A C 1
ATOM 620 O O . THR A 1 79 ? -6.551 -7.120 11.658 1.00 98.56 79 THR A O 1
ATOM 623 N N . MET A 1 80 ? -5.101 -5.663 10.776 1.00 98.44 80 MET A N 1
ATOM 624 C CA . MET A 1 80 ? -5.421 -4.587 11.719 1.00 98.44 80 MET A CA 1
ATOM 625 C C . MET A 1 80 ? -6.874 -4.113 11.590 1.00 98.44 80 MET A C 1
ATOM 627 O O . MET A 1 80 ? -7.474 -3.736 12.588 1.00 98.44 80 MET A O 1
ATOM 631 N N . LEU A 1 81 ? -7.467 -4.149 10.393 1.00 97.62 81 LEU A N 1
ATOM 632 C CA . LEU A 1 81 ? -8.894 -3.859 10.203 1.00 97.62 81 LEU A CA 1
ATOM 633 C C . LEU A 1 81 ? -9.805 -4.908 10.847 1.00 97.62 81 LEU A C 1
ATOM 635 O O . LEU A 1 81 ? -10.915 -4.576 11.244 1.00 97.62 81 LEU A O 1
ATOM 639 N N . ALA A 1 82 ? -9.358 -6.161 10.941 1.00 97.44 82 ALA A N 1
ATOM 640 C CA . ALA A 1 82 ? -10.112 -7.216 11.612 1.00 97.44 82 ALA A CA 1
ATOM 641 C C . ALA A 1 82 ? -9.972 -7.165 13.145 1.00 97.44 82 ALA A C 1
ATOM 643 O O . ALA A 1 82 ? -10.861 -7.631 13.855 1.00 97.44 82 ALA A O 1
ATOM 644 N N . GLU A 1 83 ? -8.860 -6.629 13.653 1.00 98.12 83 GLU A N 1
ATOM 645 C CA . GLU A 1 83 ? -8.544 -6.596 15.087 1.00 98.12 83 GLU A CA 1
ATOM 646 C C . GLU A 1 83 ? -8.976 -5.303 15.785 1.00 98.12 83 GLU A C 1
ATOM 648 O O . GLU A 1 83 ? -9.348 -5.330 16.959 1.00 98.12 83 GLU A O 1
ATOM 653 N N . GLN A 1 84 ? -8.906 -4.167 15.089 1.00 98.50 84 GLN A N 1
ATOM 654 C CA . GLN A 1 84 ? -9.191 -2.857 15.665 1.00 98.50 84 GLN A CA 1
ATOM 655 C C . GLN A 1 84 ? -10.642 -2.441 15.421 1.00 98.50 84 GLN A C 1
ATOM 657 O O . GLN A 1 84 ? -11.288 -2.859 14.465 1.00 98.50 84 GLN A O 1
ATOM 662 N N . THR A 1 85 ? -11.170 -1.600 16.310 1.00 97.56 85 THR A N 1
ATOM 663 C CA . THR A 1 85 ? -12.585 -1.185 16.276 1.00 97.56 85 THR A CA 1
ATOM 664 C C . THR A 1 85 ? -12.776 0.293 15.959 1.00 97.56 85 THR A C 1
ATOM 666 O O . THR A 1 85 ? -13.897 0.722 15.691 1.00 97.56 85 THR A O 1
ATOM 669 N N . THR A 1 86 ? -11.696 1.079 15.952 1.00 98.56 86 THR A N 1
ATOM 670 C CA . THR A 1 86 ? -11.744 2.512 15.661 1.00 98.56 86 THR A CA 1
ATOM 671 C C . THR A 1 86 ? -10.681 2.915 14.643 1.00 98.56 86 THR A C 1
ATOM 673 O O . THR A 1 86 ? -9.608 2.310 14.554 1.00 98.56 86 THR A O 1
ATOM 676 N N . ALA A 1 87 ? -10.948 4.004 13.915 1.00 98.50 87 ALA A N 1
ATOM 677 C CA . ALA A 1 87 ? -9.980 4.603 12.997 1.00 98.50 87 ALA A CA 1
ATOM 678 C C . ALA A 1 87 ? -8.659 4.964 13.697 1.00 98.50 87 ALA A C 1
ATOM 680 O O . ALA A 1 87 ? -7.590 4.798 13.113 1.00 98.50 87 ALA A O 1
ATOM 681 N N . LEU A 1 88 ? -8.728 5.460 14.939 1.00 98.75 88 LEU A N 1
ATOM 682 C CA . LEU A 1 88 ? -7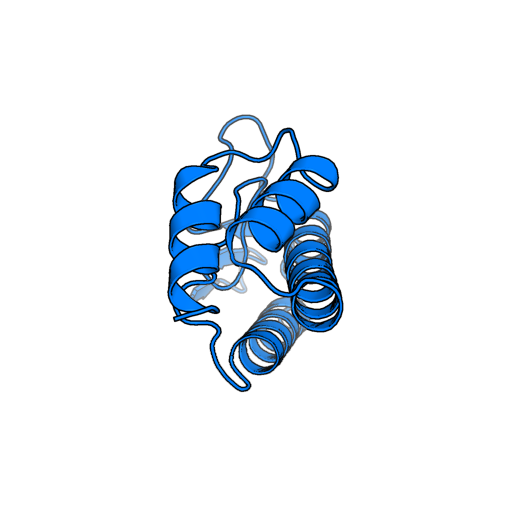.552 5.867 15.707 1.00 98.75 88 LEU A CA 1
ATOM 683 C C . LEU A 1 88 ? -6.701 4.662 16.119 1.00 98.75 88 LEU A C 1
ATOM 685 O O . LEU A 1 88 ? -5.481 4.714 15.978 1.00 98.75 88 LEU A O 1
ATOM 689 N N . ASP A 1 89 ? -7.327 3.574 16.568 1.00 98.81 89 ASP A N 1
ATOM 690 C CA . ASP A 1 89 ? -6.602 2.361 16.959 1.00 98.81 89 ASP A CA 1
ATOM 691 C C . ASP A 1 89 ? -5.939 1.703 15.747 1.00 98.81 89 ASP A C 1
ATOM 693 O O . ASP A 1 89 ? -4.757 1.364 15.796 1.00 98.81 89 ASP A O 1
ATOM 697 N N . PHE A 1 90 ? -6.649 1.617 14.616 1.00 98.81 90 PHE A N 1
ATOM 698 C CA . PHE A 1 90 ? -6.074 1.153 13.352 1.00 98.81 90 PHE A CA 1
ATOM 699 C C . PHE A 1 90 ? -4.896 2.018 12.896 1.00 98.81 90 PHE A C 1
ATOM 701 O O . PHE A 1 90 ? -3.841 1.497 12.529 1.00 98.81 90 PHE A O 1
ATOM 708 N N . PHE A 1 91 ? -5.060 3.342 12.934 1.00 98.81 91 PHE A N 1
ATOM 709 C CA . PHE A 1 91 ? -4.010 4.291 12.578 1.00 98.81 91 PHE A CA 1
ATOM 710 C C . PHE A 1 91 ? -2.756 4.086 13.437 1.00 98.81 91 PHE A C 1
ATOM 712 O O . PHE A 1 91 ? -1.657 3.937 12.901 1.00 98.81 91 PHE A O 1
ATOM 719 N N . ASN A 1 92 ? -2.923 4.011 14.759 1.00 98.81 92 ASN A N 1
ATOM 720 C CA . ASN A 1 92 ? -1.820 3.814 15.696 1.00 98.81 92 ASN A CA 1
ATOM 721 C C . ASN A 1 92 ? -1.144 2.449 15.518 1.00 98.81 92 ASN A C 1
ATOM 723 O O . ASN A 1 92 ? 0.084 2.378 15.525 1.00 98.81 92 ASN A O 1
ATOM 727 N N . ALA A 1 93 ? -1.913 1.379 15.303 1.00 98.81 93 ALA A N 1
ATOM 728 C CA . ALA A 1 93 ? -1.367 0.042 15.077 1.00 98.81 93 ALA A CA 1
ATOM 729 C C . ALA A 1 93 ? -0.530 -0.023 13.787 1.00 98.81 93 ALA A C 1
ATOM 731 O O . ALA A 1 93 ? 0.582 -0.558 13.774 1.00 98.81 93 ALA A O 1
ATOM 732 N N . MET A 1 94 ? -1.013 0.598 12.706 1.00 98.75 94 MET A N 1
ATOM 733 C CA . MET A 1 94 ? -0.268 0.690 11.449 1.00 98.75 94 MET A CA 1
ATOM 734 C C . MET A 1 94 ? 0.995 1.552 11.577 1.00 98.75 94 MET A C 1
ATOM 736 O O . MET A 1 94 ? 2.025 1.190 11.005 1.00 98.75 94 MET A O 1
ATOM 740 N N . LEU A 1 95 ? 0.954 2.651 12.339 1.00 98.62 95 LEU A N 1
ATOM 741 C CA . LEU A 1 95 ? 2.147 3.448 12.651 1.00 98.62 95 LEU A CA 1
ATOM 742 C C . LEU A 1 95 ? 3.160 2.672 13.490 1.00 98.62 95 LEU A C 1
ATOM 744 O O . LEU A 1 95 ? 4.352 2.750 13.222 1.00 98.62 95 LEU A O 1
ATOM 748 N N . GLN A 1 96 ? 2.711 1.893 14.475 1.00 98.50 96 GLN A N 1
ATOM 749 C CA . GLN A 1 96 ? 3.611 1.073 15.282 1.00 98.50 96 GLN A CA 1
ATOM 750 C C . GLN A 1 96 ? 4.341 0.034 14.424 1.00 98.50 96 GLN A C 1
ATOM 752 O O . GLN A 1 96 ? 5.522 -0.233 14.645 1.00 98.50 96 GLN A O 1
ATOM 757 N N . ARG A 1 97 ? 3.651 -0.553 13.437 1.00 98.44 97 ARG A N 1
ATOM 758 C CA . ARG A 1 97 ? 4.251 -1.546 12.540 1.00 98.44 97 ARG A CA 1
ATOM 759 C C . ARG A 1 97 ? 5.163 -0.923 11.481 1.00 98.44 97 ARG A C 1
ATOM 761 O O . ARG A 1 97 ? 6.154 -1.549 11.109 1.00 98.44 97 ARG A O 1
ATOM 768 N N . PHE A 1 98 ? 4.839 0.275 10.999 1.00 98.50 98 PHE A N 1
ATOM 769 C CA . PHE A 1 98 ? 5.564 0.957 9.924 1.00 98.50 98 PHE A CA 1
ATOM 770 C C . PHE A 1 98 ? 5.898 2.416 10.289 1.00 98.50 98 PHE A C 1
ATOM 772 O O . PHE A 1 98 ? 5.420 3.324 9.609 1.00 98.50 98 PHE A O 1
ATOM 779 N N . PRO A 1 99 ? 6.709 2.657 11.337 1.00 98.06 99 PRO A N 1
ATOM 780 C CA . PRO A 1 99 ? 6.903 3.998 11.899 1.00 98.06 99 PRO A CA 1
ATOM 781 C C . PRO A 1 99 ? 7.681 4.945 10.981 1.00 98.06 99 PRO A C 1
ATOM 783 O O . PRO A 1 99 ? 7.477 6.154 11.033 1.00 98.06 99 PRO A O 1
ATOM 786 N N . ASP A 1 100 ? 8.549 4.395 10.130 1.00 97.25 100 ASP A N 1
ATOM 787 C CA . ASP A 1 100 ? 9.465 5.177 9.295 1.00 97.25 100 ASP A CA 1
ATOM 788 C C . ASP A 1 100 ? 8.922 5.447 7.882 1.00 97.25 100 ASP A C 1
ATOM 790 O O . ASP A 1 100 ? 9.549 6.169 7.104 1.00 97.25 100 ASP A O 1
ATOM 794 N N . ARG A 1 101 ? 7.747 4.896 7.534 1.00 98.06 101 ARG A N 1
ATOM 795 C CA . ARG A 1 101 ? 7.148 5.128 6.215 1.00 98.06 101 ARG A CA 1
ATOM 796 C C . ARG A 1 101 ? 6.719 6.582 6.077 1.00 98.06 101 ARG A C 1
ATOM 798 O O . ARG A 1 101 ? 6.122 7.184 6.968 1.00 98.06 101 ARG A O 1
ATOM 805 N N . LEU A 1 102 ? 6.956 7.143 4.896 1.00 98.44 102 LEU A N 1
ATOM 806 C CA . LEU A 1 102 ? 6.544 8.512 4.606 1.00 98.44 102 LEU A CA 1
ATOM 807 C C . LEU A 1 102 ? 5.011 8.645 4.568 1.00 98.44 102 LEU A C 1
ATOM 809 O O . LEU A 1 102 ? 4.281 7.683 4.334 1.00 98.44 102 LEU A O 1
ATOM 813 N N . ASN A 1 103 ? 4.533 9.885 4.684 1.00 97.38 103 ASN A N 1
ATOM 814 C CA . ASN A 1 103 ? 3.135 10.280 4.474 1.00 97.38 103 ASN A CA 1
ATOM 815 C C . ASN A 1 103 ? 2.097 9.636 5.429 1.00 97.38 103 ASN A C 1
ATOM 817 O O . ASN A 1 103 ? 1.119 9.040 4.970 1.00 97.38 103 ASN A O 1
ATOM 821 N N . PRO A 1 104 ? 2.219 9.816 6.757 1.00 98.00 104 PRO A N 1
ATOM 822 C CA . PRO A 1 104 ? 1.199 9.352 7.707 1.00 98.00 104 PRO A CA 1
ATOM 823 C C . PRO A 1 104 ? -0.185 9.988 7.471 1.00 98.00 104 PRO A C 1
ATOM 825 O O . PRO A 1 104 ? -1.203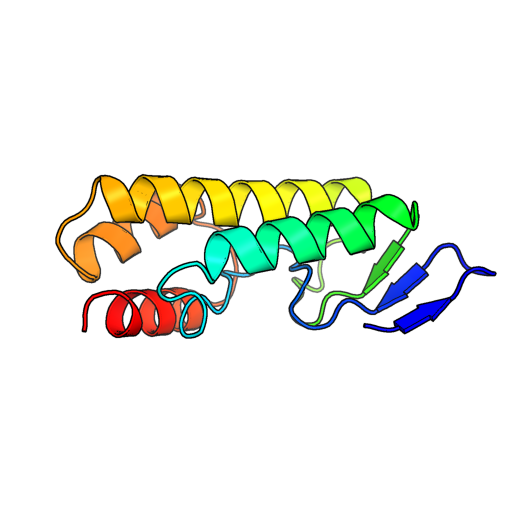 9.412 7.847 1.00 98.00 104 PRO A O 1
ATOM 828 N N . GLY A 1 105 ? -0.263 11.138 6.790 1.00 98.19 105 GLY A N 1
ATOM 829 C CA . GLY A 1 105 ? -1.536 11.752 6.402 1.00 98.19 105 GLY A CA 1
ATOM 830 C C . GLY A 1 105 ? -2.385 10.867 5.480 1.00 98.19 105 GLY A C 1
ATOM 831 O O . GLY A 1 105 ? -3.601 10.799 5.660 1.00 98.19 105 GLY A O 1
ATOM 832 N N . ALA A 1 106 ? -1.764 10.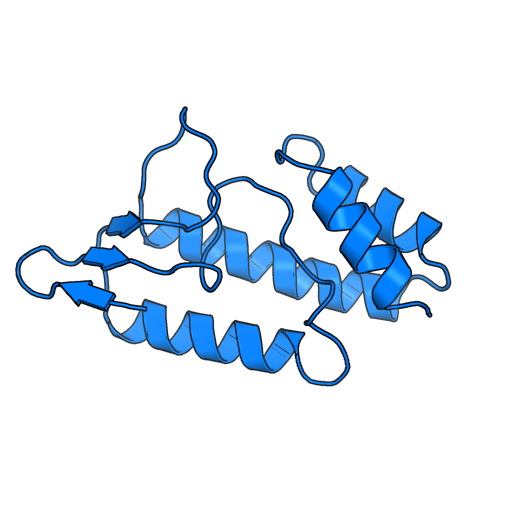133 4.547 1.00 97.56 106 ALA A N 1
ATOM 833 C CA . ALA A 1 106 ? -2.476 9.162 3.710 1.00 97.56 106 ALA A CA 1
ATOM 834 C C . ALA A 1 106 ? -3.043 7.997 4.535 1.00 97.56 106 ALA A C 1
ATOM 836 O O . ALA A 1 106 ? -4.185 7.595 4.309 1.00 97.56 106 ALA A O 1
ATOM 837 N N . LEU A 1 107 ? -2.290 7.510 5.531 1.00 98.56 107 LEU A N 1
ATOM 838 C CA . LEU A 1 107 ? -2.774 6.487 6.459 1.00 98.56 107 LEU A CA 1
ATOM 839 C C . LEU A 1 107 ? -3.983 6.992 7.259 1.00 98.56 107 LEU A C 1
ATOM 841 O O . LEU A 1 107 ? -4.972 6.273 7.363 1.00 98.56 107 LEU A O 1
ATOM 845 N N . TRP A 1 108 ? -3.956 8.229 7.769 1.00 98.62 108 TRP A N 1
ATOM 846 C CA . TRP A 1 108 ? -5.106 8.800 8.485 1.00 98.62 108 TRP A CA 1
ATOM 847 C C . TRP A 1 108 ? -6.337 8.977 7.585 1.00 98.62 108 TRP A C 1
ATOM 849 O O . TRP A 1 108 ? -7.457 8.639 7.973 1.00 98.62 108 TRP A O 1
ATOM 859 N N . GLY A 1 109 ? -6.135 9.453 6.353 1.00 98.06 109 GLY A N 1
ATOM 860 C CA . GLY A 1 109 ? -7.201 9.548 5.353 1.00 98.06 109 GLY A CA 1
ATOM 861 C C . GLY A 1 109 ? -7.814 8.187 5.005 1.00 98.06 109 GLY A C 1
ATOM 862 O O . GLY A 1 109 ? -9.027 8.086 4.841 1.00 98.06 109 GLY A O 1
ATOM 863 N N . GLY A 1 110 ? -6.994 7.135 4.936 1.00 97.81 110 GLY A N 1
ATOM 864 C CA . GLY A 1 110 ? -7.464 5.759 4.778 1.00 97.81 110 GLY A CA 1
ATOM 865 C C . GLY A 1 110 ? -8.235 5.260 5.999 1.00 97.81 110 GLY A C 1
ATOM 866 O O . GLY A 1 110 ? -9.353 4.779 5.858 1.00 97.81 110 GLY A O 1
ATOM 867 N N . ALA A 1 111 ? -7.677 5.434 7.199 1.00 98.31 111 ALA A N 1
ATOM 868 C CA . ALA A 1 111 ? -8.295 5.018 8.456 1.00 98.31 111 ALA A CA 1
ATOM 869 C C . ALA A 1 111 ? -9.696 5.620 8.631 1.00 98.31 111 ALA A C 1
ATOM 871 O O . ALA A 1 111 ? -10.669 4.905 8.835 1.00 98.31 111 ALA A O 1
ATOM 872 N N . THR A 1 112 ? -9.821 6.937 8.482 1.00 97.94 112 THR A N 1
ATOM 873 C CA . THR A 1 112 ? -11.112 7.626 8.633 1.00 97.94 112 THR A CA 1
ATOM 874 C C . THR A 1 112 ? -12.151 7.199 7.600 1.00 97.94 112 THR A C 1
ATOM 876 O O . THR A 1 112 ? -13.328 7.172 7.925 1.00 97.94 112 THR A O 1
ATOM 879 N N . ALA A 1 113 ? -11.746 6.833 6.383 1.00 97.25 113 ALA A N 1
ATOM 880 C CA . ALA A 1 113 ? -12.673 6.374 5.351 1.00 97.25 113 ALA A CA 1
ATOM 881 C C . ALA A 1 113 ? -13.086 4.901 5.491 1.00 97.25 113 ALA A C 1
ATOM 883 O O . ALA A 1 113 ? -14.156 4.524 5.019 1.00 97.25 113 ALA A O 1
ATOM 884 N N . LEU A 1 114 ? -12.242 4.061 6.093 1.00 96.56 114 LEU A N 1
ATOM 885 C CA . LEU A 1 114 ? -12.527 2.638 6.298 1.00 96.56 114 LEU A CA 1
ATOM 886 C C . LEU A 1 114 ? -13.434 2.377 7.510 1.00 96.56 114 LEU A C 1
ATOM 888 O O . LEU A 1 114 ? -14.094 1.346 7.551 1.00 96.56 114 LEU A O 1
ATOM 892 N N . TYR A 1 115 ? -13.480 3.312 8.463 1.00 96.25 115 TYR A N 1
ATOM 893 C CA . TYR A 1 115 ? -14.298 3.247 9.685 1.00 96.25 115 TYR A CA 1
ATOM 894 C C . TYR A 1 115 ? -15.470 4.251 9.689 1.00 96.25 115 TYR A C 1
ATOM 896 O O . TYR A 1 115 ? -15.991 4.565 10.761 1.00 96.25 115 TYR A O 1
ATOM 904 N N . ALA A 1 116 ? -15.832 4.802 8.524 1.00 91.44 116 ALA A N 1
ATOM 905 C CA . ALA A 1 116 ? -16.964 5.720 8.360 1.00 91.44 116 ALA A CA 1
ATOM 906 C C . ALA A 1 116 ? -18.263 4.959 8.048 1.00 91.44 116 ALA A C 1
ATOM 908 O O . ALA A 1 116 ? -18.887 4.462 9.010 1.00 91.44 116 ALA A O 1
#

Solvent-accessible surface area (backbone atoms only — not comparable to full-atom values): 6270 Å² total; per-residue (Å²): 114,50,78,43,75,97,70,31,30,30,40,35,38,86,68,30,37,32,63,40,44,60,74,45,50,77,34,57,88,65,29,54,61,54,47,52,54,49,40,51,57,53,57,72,70,60,41,58,31,38,49,40,64,45,64,44,86,90,56,83,46,50,23,70,59,28,50,52,55,36,51,51,50,52,55,48,49,55,52,40,61,73,74,39,90,44,36,67,54,35,38,50,54,51,38,71,76,47,70,85,38,39,56,63,64,36,34,48,53,11,24,54,54,69,63,106

Radius of gyration: 14.08 Å; Cα contacts (8 Å, |Δi|>4): 162; chains: 1; bounding box: 34×24×40 Å